Protein AF-A0A538HDJ4-F1 (afdb_monomer_lite)

Secondary structure (DSSP, 8-state):
---HHHHHHHHHHHHHHTHHHHHHHHHHHHT-SSHHHHHHHHHTTB-TTSPBPGGGGGS-HHHHHHHHHHHHTTHHHHTT--SHHHHHHHHHHHHTTSTT--HHHHHHHHHH-

Structure (mmCIF, N/CA/C/O backbone):
data_AF-A0A538HDJ4-F1
#
_entry.id   AF-A0A538HDJ4-F1
#
loop_
_atom_site.group_PDB
_atom_site.id
_atom_site.type_symbol
_atom_site.label_atom_id
_atom_site.label_alt_id
_atom_site.label_comp_id
_atom_site.label_asym_id
_atom_site.label_entity_id
_atom_site.label_seq_id
_atom_site.pdbx_PDB_ins_code
_atom_site.Cartn_x
_atom_site.Cartn_y
_atom_site.Cartn_z
_atom_site.occupancy
_atom_site.B_iso_or_equiv
_atom_site.auth_seq_id
_atom_site.auth_comp_id
_atom_site.auth_asym_id
_atom_site.auth_atom_id
_atom_site.pdbx_PDB_model_num
ATOM 1 N N . MET A 1 1 ? 15.586 -34.258 0.579 1.00 57.31 1 MET A N 1
ATOM 2 C CA . MET A 1 1 ? 14.766 -33.914 1.758 1.00 57.31 1 MET A CA 1
ATOM 3 C C . MET A 1 1 ? 15.460 -32.738 2.403 1.00 57.31 1 MET A C 1
ATOM 5 O O . MET A 1 1 ? 16.626 -32.901 2.723 1.00 57.31 1 MET A O 1
ATOM 9 N N . ILE A 1 2 ? 14.822 -31.569 2.476 1.00 62.25 2 ILE A N 1
ATOM 10 C CA . ILE A 1 2 ? 15.357 -30.469 3.291 1.00 62.25 2 ILE A CA 1
ATOM 11 C C . ILE A 1 2 ? 15.206 -30.918 4.743 1.00 62.25 2 ILE A C 1
ATOM 13 O O . ILE A 1 2 ? 14.109 -31.325 5.133 1.00 62.25 2 ILE A O 1
ATOM 17 N N . ASP A 1 3 ? 16.300 -30.926 5.494 1.00 78.75 3 ASP A N 1
ATOM 18 C CA . ASP A 1 3 ? 16.265 -31.239 6.916 1.00 78.75 3 ASP A CA 1
ATOM 19 C C . ASP A 1 3 ? 15.534 -30.109 7.663 1.00 78.75 3 ASP A C 1
ATOM 21 O O . ASP A 1 3 ? 15.768 -28.920 7.437 1.00 78.75 3 ASP A O 1
ATOM 25 N N . LEU A 1 4 ? 14.613 -30.475 8.555 1.00 75.81 4 LEU A N 1
ATOM 26 C CA . LEU A 1 4 ? 13.877 -29.528 9.395 1.00 75.81 4 LEU A CA 1
ATOM 27 C C . LEU A 1 4 ? 14.828 -28.727 10.303 1.00 75.81 4 LEU A C 1
ATOM 29 O O . LEU A 1 4 ? 14.511 -27.589 10.660 1.00 75.81 4 LEU A O 1
ATOM 33 N N . SER A 1 5 ? 15.998 -29.288 10.637 1.00 81.19 5 SER A N 1
ATOM 34 C CA . SER A 1 5 ? 17.036 -28.584 11.397 1.00 81.19 5 SER A CA 1
ATOM 35 C C . SER A 1 5 ? 17.677 -27.452 10.578 1.00 81.19 5 SER A C 1
ATOM 37 O O . SER A 1 5 ? 17.797 -26.326 11.064 1.00 81.19 5 SER A O 1
ATOM 39 N N . GLU A 1 6 ? 17.963 -27.702 9.297 1.00 82.88 6 GLU A N 1
ATOM 40 C CA . GLU A 1 6 ? 18.524 -26.722 8.362 1.00 82.88 6 GLU A CA 1
ATOM 41 C C . GLU A 1 6 ? 17.537 -25.584 8.071 1.00 82.88 6 GLU A C 1
ATOM 43 O O . GLU A 1 6 ? 17.918 -24.412 8.070 1.00 82.88 6 GLU A O 1
ATOM 48 N N . LEU A 1 7 ? 16.249 -25.902 7.882 1.00 88.56 7 LEU A N 1
ATOM 49 C CA . LEU A 1 7 ? 15.213 -24.883 7.687 1.00 88.56 7 LEU A CA 1
ATOM 50 C C . LEU A 1 7 ? 15.080 -23.971 8.914 1.00 88.56 7 LEU A C 1
ATOM 52 O O . LEU A 1 7 ? 14.982 -22.753 8.765 1.00 88.56 7 LEU A O 1
ATOM 56 N N . THR A 1 8 ? 15.106 -24.550 10.117 1.00 92.31 8 THR A N 1
ATOM 57 C CA . THR A 1 8 ? 15.023 -23.787 11.371 1.00 92.31 8 THR A CA 1
ATOM 58 C C . THR A 1 8 ? 16.195 -22.816 11.491 1.00 92.31 8 THR A C 1
ATOM 60 O O . THR A 1 8 ? 15.982 -21.630 11.730 1.00 92.31 8 THR A O 1
ATOM 63 N N . MET A 1 9 ? 17.418 -23.270 11.199 1.00 91.62 9 MET A N 1
ATOM 64 C CA . MET A 1 9 ? 18.602 -22.407 11.218 1.00 91.62 9 MET A CA 1
ATOM 65 C C . MET A 1 9 ? 18.500 -21.228 10.239 1.00 91.62 9 MET A C 1
ATOM 67 O O . MET A 1 9 ? 18.879 -20.108 10.584 1.00 91.62 9 MET A O 1
ATOM 71 N N . ILE A 1 10 ? 17.966 -21.448 9.032 1.00 91.94 10 ILE A N 1
ATOM 72 C CA . ILE A 1 10 ? 17.766 -20.376 8.043 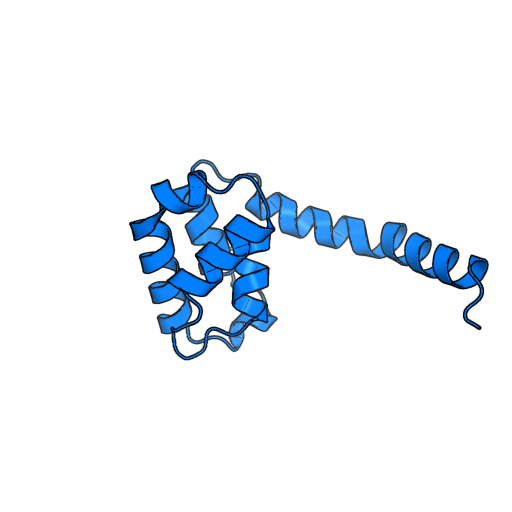1.00 91.94 10 ILE A CA 1
ATOM 73 C C . ILE A 1 10 ? 16.730 -19.358 8.538 1.00 91.94 10 ILE A C 1
ATOM 75 O O . ILE A 1 10 ? 16.940 -18.148 8.420 1.00 91.94 10 ILE A O 1
ATOM 79 N N . VAL A 1 11 ? 15.617 -19.831 9.105 1.00 92.94 11 VAL A N 1
ATOM 80 C CA . VAL A 1 11 ? 14.560 -18.962 9.649 1.00 92.94 11 VAL A CA 1
ATOM 81 C C . VAL A 1 11 ? 15.072 -18.147 10.836 1.00 92.94 11 VAL A C 1
ATOM 83 O O . VAL A 1 11 ? 14.754 -16.956 10.940 1.00 92.94 11 VAL A O 1
ATOM 86 N N . ASP A 1 12 ? 15.887 -18.751 11.697 1.00 93.69 12 ASP A N 1
ATOM 87 C CA . ASP A 1 12 ? 16.492 -18.083 12.846 1.00 93.69 12 ASP A CA 1
ATOM 88 C C . ASP A 1 12 ? 17.485 -17.010 12.405 1.00 93.69 12 ASP A C 1
ATOM 90 O O . ASP A 1 12 ? 17.379 -15.865 12.851 1.00 93.69 12 ASP A O 1
ATOM 94 N N . ALA A 1 13 ? 18.380 -17.326 11.464 1.00 92.31 13 ALA A N 1
ATOM 95 C CA . ALA A 1 13 ? 19.316 -16.355 10.898 1.00 92.31 13 ALA A CA 1
ATOM 96 C C . ALA A 1 13 ? 18.573 -15.172 10.249 1.00 92.31 13 ALA A C 1
ATOM 98 O O . ALA A 1 13 ? 18.876 -14.007 10.521 1.00 92.31 13 ALA A O 1
ATOM 99 N N . TYR A 1 14 ? 17.523 -15.447 9.465 1.00 92.50 14 TYR A N 1
ATOM 100 C CA . TYR A 1 14 ? 16.667 -14.399 8.905 1.00 92.50 14 TYR A CA 1
ATOM 101 C C . TYR A 1 14 ? 16.013 -13.541 9.997 1.00 92.50 14 TYR A C 1
ATOM 103 O O . TYR A 1 14 ? 15.975 -12.309 9.912 1.00 92.50 14 TYR A O 1
ATOM 111 N N . THR A 1 15 ? 15.495 -14.186 11.041 1.00 93.50 15 THR A N 1
ATOM 112 C CA . THR A 1 15 ? 14.794 -13.514 12.136 1.00 93.50 15 THR A CA 1
ATOM 113 C C . THR A 1 15 ? 15.727 -12.646 12.975 1.00 93.50 15 THR A C 1
ATOM 115 O O . THR A 1 15 ? 15.304 -11.585 13.428 1.00 93.50 15 THR A O 1
ATOM 118 N N . GLN A 1 16 ? 16.984 -13.044 13.153 1.00 93.44 16 GLN A N 1
ATOM 119 C CA . GLN A 1 16 ? 17.961 -12.280 13.926 1.00 93.44 16 GLN A CA 1
ATOM 120 C C . GLN A 1 16 ? 18.555 -11.119 13.120 1.00 93.44 16 GLN A C 1
ATOM 122 O O . GLN A 1 16 ? 18.665 -10.006 13.633 1.00 93.44 16 GLN A O 1
ATOM 127 N N . GLU A 1 17 ? 18.891 -11.340 11.849 1.00 92.75 17 GLU A N 1
ATOM 128 C CA . GLU A 1 17 ? 19.641 -10.357 11.060 1.00 92.75 17 GLU A CA 1
ATOM 129 C C . GLU A 1 17 ? 18.744 -9.430 10.225 1.00 92.75 17 GLU A C 1
ATOM 131 O O . GLU A 1 17 ? 18.991 -8.222 10.131 1.00 92.75 17 GLU A O 1
ATOM 136 N N . TRP A 1 18 ? 17.673 -9.966 9.633 1.00 91.00 18 TRP A N 1
ATOM 137 C CA . TRP A 1 18 ? 16.903 -9.278 8.589 1.00 91.00 18 TRP A CA 1
ATOM 138 C C . TRP A 1 18 ? 15.551 -8.765 9.077 1.00 91.00 18 TRP A C 1
ATOM 140 O O . TRP A 1 18 ? 15.186 -7.619 8.784 1.00 91.00 18 TRP A O 1
ATOM 150 N N . ARG A 1 19 ? 14.826 -9.557 9.879 1.00 92.06 19 ARG A N 1
ATOM 151 C CA . ARG A 1 19 ? 13.516 -9.161 10.425 1.00 92.06 19 ARG A CA 1
ATOM 152 C C . ARG A 1 19 ? 13.560 -7.826 11.179 1.00 92.06 19 ARG A C 1
ATOM 154 O O . ARG A 1 19 ? 12.675 -7.016 10.924 1.00 92.06 19 ARG A O 1
ATOM 161 N N . PRO A 1 20 ? 14.561 -7.498 12.025 1.00 93.06 20 PRO A N 1
ATOM 162 C CA . PRO A 1 20 ? 14.569 -6.215 12.729 1.00 93.06 20 PRO A CA 1
ATOM 163 C C . PRO A 1 20 ? 14.611 -5.018 11.776 1.00 93.06 20 PRO A C 1
ATOM 165 O O . PRO A 1 20 ? 14.010 -3.980 12.051 1.00 93.06 20 PRO A O 1
ATOM 168 N N . ARG A 1 21 ? 15.308 -5.148 10.639 1.00 87.69 21 ARG A N 1
ATOM 169 C CA . ARG A 1 21 ? 15.352 -4.104 9.610 1.00 87.69 21 ARG A CA 1
ATOM 170 C C . ARG A 1 21 ? 14.007 -3.966 8.902 1.00 87.69 21 ARG A C 1
ATOM 172 O O . ARG A 1 21 ? 13.544 -2.838 8.756 1.00 87.69 21 ARG A O 1
ATOM 179 N N . ALA A 1 22 ? 13.387 -5.081 8.519 1.00 86.44 22 ALA A N 1
ATOM 180 C CA . ALA A 1 22 ? 12.062 -5.086 7.900 1.00 86.44 22 ALA A CA 1
ATOM 181 C C . ALA A 1 22 ? 10.990 -4.507 8.842 1.00 86.44 22 ALA A C 1
ATOM 183 O O . ALA A 1 22 ? 10.211 -3.648 8.442 1.00 86.44 22 ALA A O 1
ATOM 184 N N . THR A 1 23 ? 11.008 -4.885 10.124 1.00 88.81 23 THR A N 1
ATOM 185 C CA . THR A 1 23 ? 10.100 -4.333 11.139 1.00 88.81 23 THR A CA 1
ATOM 186 C C . THR A 1 23 ? 10.285 -2.828 11.297 1.00 88.81 23 THR A C 1
ATOM 188 O O . THR A 1 23 ? 9.302 -2.097 11.274 1.00 88.81 23 THR A O 1
ATOM 191 N N . ARG A 1 24 ? 11.531 -2.333 11.384 1.00 87.56 24 ARG A N 1
ATOM 192 C CA . ARG A 1 24 ? 11.796 -0.884 11.451 1.00 87.56 24 ARG A CA 1
ATOM 193 C C . ARG A 1 24 ? 11.279 -0.136 10.228 1.00 87.56 24 ARG A C 1
ATOM 195 O O . ARG A 1 24 ? 10.877 1.015 10.353 1.00 87.56 24 ARG A O 1
ATOM 202 N N . GLU A 1 25 ? 11.325 -0.754 9.051 1.00 84.38 25 GLU A N 1
ATOM 203 C CA . GLU A 1 25 ? 10.759 -0.166 7.841 1.00 84.38 25 GLU A CA 1
ATOM 204 C C . GLU A 1 25 ? 9.238 -0.025 7.959 1.00 84.38 25 GLU A C 1
ATOM 206 O O . GLU A 1 25 ? 8.727 1.079 7.772 1.00 84.38 25 GLU A O 1
ATOM 211 N N . LEU A 1 26 ? 8.540 -1.099 8.346 1.00 87.38 26 LEU A N 1
ATOM 212 C CA . LEU A 1 26 ? 7.084 -1.118 8.526 1.00 87.38 26 LEU A CA 1
ATOM 213 C C . LEU A 1 26 ? 6.611 -0.201 9.663 1.00 87.38 26 LEU A C 1
ATOM 215 O O . LEU A 1 26 ? 5.594 0.478 9.530 1.00 87.38 26 LEU A O 1
ATOM 219 N N . ASP A 1 27 ? 7.372 -0.095 10.752 1.00 86.75 27 ASP A N 1
ATOM 220 C CA . ASP A 1 27 ? 7.048 0.792 11.874 1.00 86.75 27 ASP A CA 1
ATOM 221 C C . ASP A 1 27 ? 6.985 2.273 11.460 1.00 86.75 27 ASP A C 1
ATOM 223 O O . ASP A 1 27 ? 6.266 3.058 12.081 1.00 86.75 27 ASP A O 1
ATOM 227 N N . ASN A 1 28 ? 7.670 2.667 10.380 1.00 81.50 28 ASN A N 1
ATOM 228 C CA . ASN A 1 28 ? 7.565 4.021 9.827 1.00 81.50 28 ASN A CA 1
ATOM 229 C C . ASN A 1 28 ? 6.209 4.309 9.170 1.00 81.50 28 ASN A C 1
ATOM 231 O O . ASN A 1 28 ? 5.836 5.473 9.003 1.00 81.50 28 ASN A O 1
ATOM 235 N N . PHE A 1 29 ? 5.500 3.268 8.743 1.00 81.25 29 PHE A N 1
ATOM 236 C CA . PHE A 1 29 ? 4.151 3.379 8.202 1.00 81.25 29 PHE A CA 1
ATOM 237 C C . PHE A 1 29 ? 3.100 3.278 9.312 1.00 81.25 29 PHE A C 1
ATOM 239 O O . PHE A 1 29 ? 2.096 3.971 9.249 1.00 81.25 29 PHE A O 1
ATOM 246 N N . ARG A 1 30 ? 3.385 2.547 10.399 1.00 81.88 30 ARG A N 1
ATOM 247 C CA . ARG A 1 30 ? 2.482 2.433 11.560 1.00 81.88 30 ARG A CA 1
ATOM 248 C C . ARG A 1 30 ? 2.304 3.722 12.364 1.00 81.88 30 ARG A C 1
ATOM 250 O O . ARG A 1 30 ? 1.264 3.925 12.973 1.00 81.88 30 ARG A O 1
ATOM 257 N N . ARG A 1 31 ? 3.320 4.587 12.429 1.00 81.44 31 ARG A N 1
ATOM 258 C CA . ARG A 1 31 ? 3.331 5.778 13.311 1.00 81.44 31 ARG A CA 1
ATOM 259 C C . ARG A 1 31 ? 2.706 7.030 12.676 1.00 81.44 31 ARG A C 1
ATOM 261 O O . ARG A 1 31 ? 3.178 8.140 12.916 1.00 81.44 31 ARG A O 1
ATOM 268 N N . ARG A 1 32 ? 1.693 6.860 11.829 1.00 84.62 32 ARG A N 1
ATOM 269 C CA . ARG A 1 32 ? 1.058 7.955 11.079 1.00 84.62 32 ARG A CA 1
ATOM 270 C C . ARG A 1 32 ? -0.075 8.559 11.893 1.00 84.62 32 ARG A C 1
ATOM 272 O O . ARG A 1 32 ? -0.736 7.865 12.655 1.00 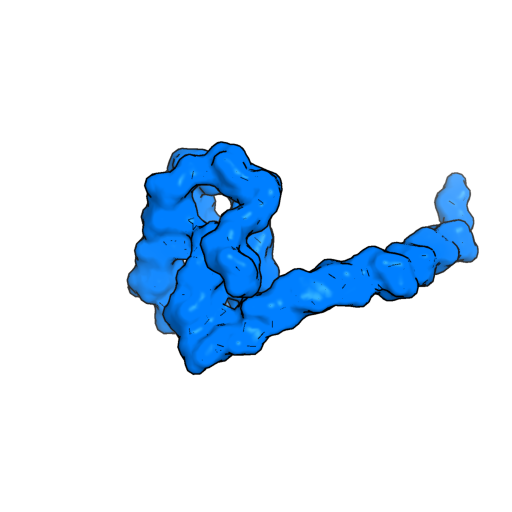84.62 32 ARG A O 1
ATOM 279 N N . SER A 1 33 ? -0.252 9.872 11.777 1.00 84.25 33 SER A N 1
ATOM 280 C CA . SER A 1 33 ? -1.181 10.611 12.640 1.00 84.25 33 SER A CA 1
ATOM 281 C C . SER A 1 33 ? -2.641 10.482 12.210 1.00 84.25 33 SER A C 1
ATOM 283 O O . SER A 1 33 ? -3.520 10.673 13.044 1.00 84.25 33 SER A O 1
ATOM 285 N N . THR A 1 34 ? -2.897 10.182 10.933 1.00 91.50 34 THR A N 1
ATOM 286 C CA . THR A 1 34 ? -4.247 9.981 10.390 1.00 91.50 34 THR A CA 1
ATOM 287 C C . THR A 1 34 ? -4.259 8.854 9.360 1.00 91.50 34 THR A C 1
ATOM 289 O O . THR A 1 34 ? -3.221 8.537 8.766 1.00 91.50 34 THR A O 1
ATOM 292 N N . ASP A 1 35 ? -5.444 8.292 9.121 1.00 91.88 35 ASP A N 1
ATOM 293 C CA . ASP A 1 35 ? -5.677 7.271 8.097 1.00 91.88 35 ASP A CA 1
ATOM 294 C C . ASP A 1 35 ? -5.270 7.794 6.701 1.00 91.88 35 ASP A C 1
ATOM 296 O O . ASP A 1 35 ? -4.644 7.086 5.911 1.00 91.88 35 ASP A O 1
ATOM 300 N N . GLU A 1 36 ? -5.540 9.072 6.403 1.00 94.12 36 GLU A N 1
ATOM 301 C CA . GLU A 1 36 ? -5.164 9.703 5.134 1.00 94.12 36 GLU A CA 1
ATOM 302 C C . GLU A 1 36 ? -3.645 9.815 4.961 1.00 94.12 36 GLU A C 1
ATOM 304 O O . GLU A 1 36 ? -3.140 9.619 3.849 1.00 94.12 36 GLU A O 1
ATOM 309 N N . ASP A 1 37 ? -2.901 10.139 6.026 1.00 92.38 37 AS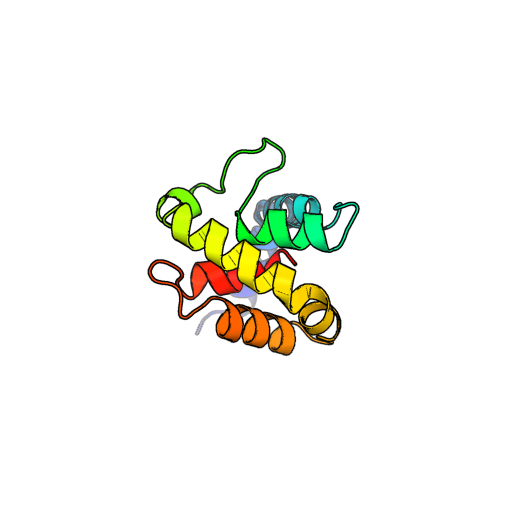P A N 1
ATOM 310 C CA . ASP A 1 37 ? -1.435 10.187 5.973 1.00 92.38 37 ASP A CA 1
ATOM 311 C C . ASP A 1 37 ? -0.851 8.779 5.812 1.00 92.38 37 ASP A C 1
ATOM 313 O O . ASP A 1 37 ? 0.071 8.588 5.015 1.00 92.38 37 ASP A O 1
ATOM 317 N N . ALA A 1 38 ? -1.426 7.780 6.490 1.00 92.06 38 ALA A N 1
ATOM 318 C CA . ALA A 1 38 ? -1.035 6.380 6.344 1.00 92.06 38 ALA A CA 1
ATOM 319 C C . ALA A 1 38 ? -1.207 5.893 4.899 1.00 92.06 38 ALA A C 1
ATOM 321 O O . ALA A 1 38 ? -0.232 5.489 4.257 1.00 92.06 38 ALA A O 1
ATOM 322 N N . ILE A 1 39 ? -2.409 6.050 4.339 1.00 95.00 39 ILE A N 1
ATOM 323 C CA . ILE A 1 39 ? -2.716 5.669 2.954 1.00 95.00 39 ILE A CA 1
ATOM 324 C C . ILE A 1 39 ? -1.860 6.466 1.967 1.00 95.00 39 ILE A C 1
ATOM 326 O O . ILE A 1 39 ? -1.336 5.911 0.999 1.00 95.00 39 ILE A O 1
ATOM 330 N N . THR A 1 40 ? -1.651 7.763 2.210 1.00 95.00 40 THR A N 1
ATOM 331 C CA . THR A 1 40 ? -0.802 8.594 1.349 1.00 95.00 40 THR A CA 1
ATOM 332 C C . THR A 1 40 ? 0.652 8.139 1.367 1.00 95.00 40 THR A C 1
ATOM 334 O O . THR A 1 40 ? 1.299 8.105 0.314 1.00 95.00 40 THR A O 1
ATOM 337 N N . ALA A 1 41 ? 1.195 7.807 2.537 1.00 93.56 41 ALA A N 1
ATOM 338 C CA . ALA A 1 41 ? 2.561 7.325 2.666 1.00 93.56 41 ALA A CA 1
ATOM 339 C C . ALA A 1 41 ? 2.734 5.960 1.987 1.00 93.56 41 ALA A C 1
ATOM 341 O O . ALA A 1 41 ? 3.696 5.787 1.230 1.00 93.56 41 ALA A O 1
ATOM 342 N N . ALA A 1 42 ? 1.789 5.040 2.200 1.00 94.44 42 ALA A N 1
ATOM 343 C CA . ALA A 1 42 ? 1.771 3.712 1.597 1.00 94.44 42 ALA A CA 1
ATOM 344 C C . ALA A 1 42 ? 1.699 3.787 0.064 1.00 94.44 42 ALA A C 1
ATOM 346 O O . ALA A 1 42 ? 2.610 3.313 -0.619 1.00 94.44 42 ALA A O 1
ATOM 347 N N . ALA A 1 43 ? 0.693 4.483 -0.478 1.00 96.00 43 ALA A N 1
ATOM 348 C CA . ALA A 1 43 ? 0.443 4.574 -1.917 1.00 96.00 43 ALA A CA 1
ATOM 349 C C . ALA A 1 43 ? 1.551 5.308 -2.689 1.00 96.00 43 ALA A C 1
ATOM 351 O O . ALA A 1 43 ? 1.791 5.037 -3.863 1.00 96.00 43 ALA A O 1
ATOM 352 N N . LEU A 1 44 ? 2.254 6.248 -2.046 1.00 95.19 44 LEU A N 1
ATOM 353 C CA . LEU A 1 44 ? 3.395 6.946 -2.649 1.00 95.19 44 LEU A CA 1
ATOM 354 C C . LEU A 1 44 ? 4.743 6.269 -2.361 1.00 95.19 44 LEU A C 1
ATOM 356 O O . LEU A 1 44 ? 5.779 6.773 -2.809 1.00 95.19 44 LEU A O 1
ATOM 360 N N . ALA A 1 45 ? 4.739 5.162 -1.611 1.00 91.69 45 ALA A N 1
ATOM 361 C CA . ALA A 1 45 ? 5.923 4.477 -1.105 1.00 91.69 45 ALA A CA 1
ATOM 362 C C . ALA A 1 45 ? 6.934 5.445 -0.460 1.00 91.69 45 ALA A C 1
ATOM 364 O O . ALA A 1 45 ? 8.137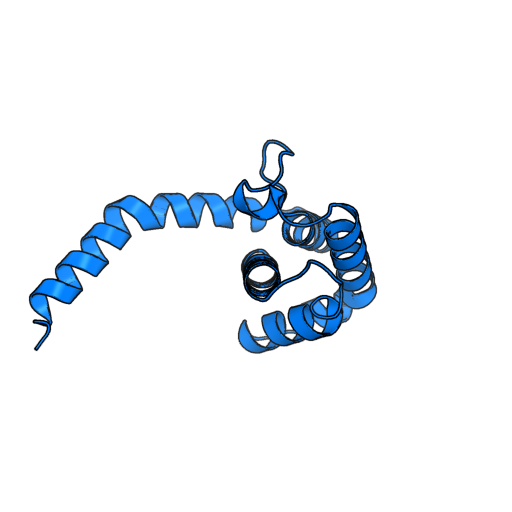 5.395 -0.742 1.00 91.69 45 ALA A O 1
ATOM 365 N N . LYS A 1 46 ? 6.433 6.381 0.357 1.00 89.00 46 LYS A N 1
ATOM 366 C CA . LYS A 1 46 ? 7.237 7.428 0.999 1.00 89.00 46 LYS A CA 1
ATOM 367 C C . LYS A 1 46 ? 7.945 6.897 2.243 1.00 89.00 46 LYS A C 1
ATOM 369 O O . LYS A 1 46 ? 7.314 6.494 3.213 1.00 89.00 46 LYS A O 1
ATOM 374 N N . LEU A 1 47 ? 9.268 6.996 2.236 1.00 82.81 47 LEU A N 1
ATOM 375 C CA . LEU A 1 47 ? 10.126 6.796 3.400 1.00 82.81 47 LEU A CA 1
ATOM 376 C C . LEU A 1 47 ? 10.035 7.992 4.367 1.00 82.81 47 LEU A C 1
ATOM 378 O O . LEU A 1 47 ? 9.661 9.090 3.942 1.00 82.81 47 LEU A O 1
ATOM 382 N N . PRO A 1 48 ? 10.476 7.846 5.635 1.00 76.19 48 PRO A N 1
ATOM 383 C CA . PRO A 1 48 ? 10.594 8.964 6.582 1.00 76.19 48 PRO A CA 1
ATOM 384 C C . PRO A 1 48 ? 11.398 10.155 6.055 1.00 76.19 48 PRO A C 1
ATOM 386 O O . PRO A 1 48 ? 11.117 11.297 6.388 1.00 76.19 48 PRO A O 1
ATOM 389 N N . SER A 1 49 ? 12.374 9.897 5.182 1.00 80.25 49 SER A N 1
ATOM 390 C CA . SER A 1 49 ? 13.175 10.935 4.523 1.00 80.25 49 SER A CA 1
ATOM 391 C C . SER A 1 49 ? 12.412 11.734 3.456 1.00 80.25 49 SER A C 1
ATOM 393 O O . SER A 1 49 ? 13.002 12.587 2.798 1.00 80.25 49 SER A O 1
ATOM 395 N N . GLY A 1 50 ? 11.138 11.417 3.202 1.00 78.75 50 GLY A N 1
ATOM 396 C CA . GLY A 1 50 ? 10.336 11.963 2.105 1.00 78.75 50 GLY A CA 1
ATOM 397 C C . GLY A 1 50 ? 10.674 11.376 0.731 1.00 78.75 50 GLY A C 1
ATOM 398 O O . GLY A 1 50 ? 9.961 11.633 -0.242 1.00 78.75 50 GLY A O 1
ATOM 399 N N . LYS A 1 51 ? 11.737 10.566 0.637 1.00 85.31 51 LYS A N 1
ATOM 400 C CA . LYS A 1 51 ? 12.129 9.860 -0.587 1.00 85.31 51 LYS A CA 1
ATOM 401 C C . LYS A 1 51 ? 11.201 8.683 -0.863 1.00 85.31 51 LYS A C 1
ATOM 403 O O . LYS A 1 51 ? 10.581 8.134 0.042 1.00 85.31 51 LYS A O 1
ATOM 408 N N . ARG A 1 52 ? 11.158 8.258 -2.123 1.00 85.88 52 ARG A N 1
ATOM 409 C CA . ARG A 1 52 ? 10.447 7.047 -2.533 1.00 85.88 52 ARG A CA 1
ATOM 410 C C . ARG A 1 52 ? 11.292 5.802 -2.256 1.00 85.88 52 ARG A C 1
ATOM 412 O O . ARG A 1 52 ? 12.523 5.857 -2.346 1.00 85.88 52 ARG A O 1
ATOM 419 N N . HIS A 1 53 ? 10.633 4.687 -1.953 1.00 82.50 53 HIS A N 1
ATOM 420 C CA . HIS A 1 53 ? 11.289 3.394 -1.801 1.00 82.50 53 HIS A CA 1
ATOM 421 C C . HIS A 1 53 ? 12.048 3.001 -3.091 1.00 82.50 53 HIS A C 1
ATOM 423 O O . HIS A 1 53 ? 11.481 3.143 -4.179 1.00 82.50 53 HIS A O 1
ATOM 429 N N . PRO A 1 54 ? 13.309 2.520 -3.024 1.00 84.00 54 PRO A N 1
ATOM 430 C CA . PRO A 1 54 ? 14.149 2.310 -4.204 1.00 84.00 54 PRO A CA 1
ATOM 431 C C . PRO A 1 54 ? 13.536 1.504 -5.357 1.00 84.00 54 PRO A C 1
ATOM 433 O O . PRO A 1 54 ? 13.588 1.933 -6.509 1.00 84.00 54 PRO A O 1
ATOM 436 N N . HIS A 1 55 ? 12.909 0.358 -5.091 1.00 79.69 55 HIS A N 1
ATOM 437 C CA . HIS A 1 55 ? 12.295 -0.438 -6.163 1.00 79.69 55 HIS A CA 1
ATOM 438 C C . HIS A 1 55 ? 11.058 0.231 -6.770 1.00 79.69 55 HIS A C 1
ATOM 440 O O . HIS A 1 55 ? 10.781 0.046 -7.953 1.00 79.69 55 HIS A O 1
ATOM 446 N N . GLN A 1 56 ? 10.388 1.097 -6.009 1.00 85.69 56 GLN A N 1
ATOM 447 C CA . GLN A 1 56 ? 9.245 1.877 -6.477 1.00 85.69 56 GLN A CA 1
ATOM 448 C C . GLN A 1 56 ? 9.677 3.042 -7.388 1.00 85.69 56 GLN A C 1
ATOM 450 O O . GLN A 1 56 ? 8.819 3.708 -7.967 1.00 85.69 56 GLN A O 1
ATOM 455 N N . TYR A 1 57 ? 10.989 3.276 -7.606 1.00 87.12 57 TYR A N 1
ATOM 456 C CA . TYR A 1 57 ? 11.443 4.245 -8.614 1.00 87.12 57 TYR A CA 1
ATOM 457 C C . TYR A 1 57 ? 11.016 3.893 -10.040 1.00 87.12 57 TYR A C 1
ATOM 459 O O . TYR A 1 57 ? 10.858 4.795 -10.863 1.00 87.12 57 TYR A O 1
ATOM 467 N N . ARG A 1 58 ? 10.790 2.603 -10.301 1.00 90.00 58 ARG A N 1
ATOM 468 C CA . ARG A 1 58 ? 10.349 2.093 -11.602 1.00 90.00 58 ARG A CA 1
ATOM 469 C C . ARG A 1 58 ? 8.865 2.344 -11.877 1.00 90.00 58 ARG A C 1
ATOM 471 O O . ARG A 1 58 ? 8.470 2.335 -13.036 1.00 90.00 58 ARG A O 1
ATOM 478 N N . VAL A 1 59 ? 8.061 2.615 -10.848 1.00 92.56 59 VAL A N 1
ATOM 479 C CA . VAL A 1 59 ? 6.637 2.923 -11.018 1.00 92.56 59 VAL A CA 1
ATOM 480 C C . VAL A 1 59 ? 6.469 4.394 -11.421 1.00 92.56 59 VAL A C 1
ATOM 482 O O . VAL A 1 59 ? 7.047 5.278 -10.770 1.00 92.56 59 VAL A O 1
ATOM 485 N N . PRO A 1 60 ? 5.683 4.714 -12.464 1.00 94.75 60 PRO A N 1
ATOM 486 C CA . PRO A 1 60 ? 5.420 6.096 -12.845 1.00 94.75 60 PRO A CA 1
ATOM 487 C C . PRO A 1 60 ? 4.805 6.899 -11.693 1.00 94.75 60 PRO A C 1
ATOM 489 O O . PRO A 1 60 ? 3.869 6.461 -11.028 1.00 94.75 60 PRO A O 1
ATOM 492 N N . ARG A 1 61 ? 5.289 8.127 -11.468 1.00 94.44 61 ARG A N 1
ATOM 493 C CA . ARG A 1 61 ? 4.756 8.995 -10.400 1.00 94.44 61 ARG A CA 1
ATOM 494 C C . ARG A 1 61 ? 3.266 9.302 -10.590 1.00 94.44 61 ARG A C 1
ATOM 496 O O . ARG A 1 61 ? 2.542 9.402 -9.606 1.00 94.44 61 ARG A O 1
ATOM 503 N N . ALA A 1 62 ? 2.821 9.433 -11.839 1.00 96.88 62 ALA A N 1
ATOM 504 C CA . ALA A 1 62 ? 1.410 9.616 -12.169 1.00 96.88 62 ALA A CA 1
ATOM 505 C C . ALA A 1 62 ? 0.559 8.419 -11.712 1.00 96.88 62 ALA A C 1
ATOM 507 O O . ALA A 1 62 ? -0.483 8.630 -11.101 1.00 96.88 62 ALA A O 1
ATOM 508 N N . ALA A 1 63 ? 1.048 7.189 -11.908 1.00 97.50 63 ALA A N 1
ATOM 509 C CA . ALA A 1 63 ? 0.369 5.975 -11.462 1.00 97.50 63 ALA A CA 1
ATOM 510 C C . ALA A 1 63 ? 0.253 5.911 -9.929 1.00 97.50 63 ALA A C 1
ATOM 512 O O . ALA A 1 63 ? -0.828 5.655 -9.410 1.00 97.50 63 ALA A O 1
ATOM 513 N N . LEU A 1 64 ? 1.324 6.239 -9.193 1.00 96.69 64 LEU A N 1
ATOM 514 C CA . LEU A 1 64 ? 1.281 6.301 -7.720 1.00 96.69 64 LEU A CA 1
ATOM 515 C C . LEU A 1 64 ? 0.327 7.390 -7.206 1.00 96.69 64 LEU A C 1
ATOM 517 O O . LEU A 1 64 ? -0.396 7.180 -6.237 1.00 96.69 64 LEU A O 1
ATOM 521 N N . ASN A 1 65 ? 0.307 8.561 -7.848 1.00 97.62 65 ASN A N 1
ATOM 522 C CA . ASN A 1 65 ? -0.607 9.642 -7.473 1.00 97.62 65 ASN A CA 1
ATOM 523 C C . ASN A 1 65 ? -2.073 9.274 -7.727 1.00 97.62 65 ASN A C 1
ATOM 525 O O . ASN A 1 65 ? -2.928 9.628 -6.916 1.00 97.62 65 ASN A O 1
ATOM 529 N N . GLU A 1 66 ? -2.353 8.585 -8.834 1.00 98.38 66 GLU A N 1
ATOM 530 C CA . GLU A 1 66 ? -3.689 8.079 -9.146 1.00 98.38 66 GLU A CA 1
ATOM 531 C C . GLU A 1 66 ? -4.099 6.968 -8.172 1.00 98.38 66 GLU A C 1
ATOM 533 O O . GLU A 1 66 ? -5.213 7.005 -7.656 1.00 98.38 66 GLU A O 1
ATOM 538 N N . SER A 1 67 ? -3.185 6.050 -7.834 1.00 98.00 67 SER A N 1
ATOM 539 C CA . SER A 1 67 ? -3.411 5.022 -6.808 1.00 98.00 67 SER A CA 1
ATOM 540 C C . SER A 1 67 ? -3.768 5.662 -5.466 1.00 98.00 67 SER A C 1
ATOM 542 O O . SER A 1 67 ? -4.833 5.391 -4.913 1.00 98.00 67 SER A O 1
ATOM 544 N N . ARG A 1 68 ? -2.956 6.623 -5.001 1.00 98.25 68 ARG A N 1
ATOM 545 C CA . ARG A 1 68 ? -3.247 7.412 -3.796 1.00 98.25 68 ARG A CA 1
ATOM 546 C C . ARG A 1 68 ? -4.639 8.037 -3.853 1.00 98.25 68 ARG A C 1
ATOM 548 O O . ARG A 1 68 ? -5.372 7.935 -2.880 1.00 98.25 68 ARG A O 1
ATOM 555 N N . ARG A 1 69 ? -4.990 8.707 -4.957 1.00 98.62 69 ARG A N 1
ATOM 556 C CA . ARG A 1 69 ? -6.294 9.372 -5.098 1.00 98.62 69 ARG A CA 1
ATOM 557 C C . ARG A 1 69 ? -7.433 8.367 -4.917 1.00 98.62 69 ARG A C 1
ATOM 559 O O . ARG A 1 69 ? -8.287 8.584 -4.071 1.00 98.62 69 ARG A O 1
ATOM 566 N N . ARG A 1 70 ? -7.401 7.244 -5.641 1.00 98.56 70 ARG A N 1
ATOM 567 C CA . ARG A 1 70 ? -8.447 6.213 -5.556 1.00 98.56 70 ARG A CA 1
ATOM 568 C C . ARG A 1 70 ? -8.563 5.593 -4.165 1.00 98.56 70 ARG A C 1
ATOM 570 O O . ARG A 1 70 ? -9.679 5.337 -3.725 1.00 98.56 70 ARG A O 1
ATOM 577 N N . LEU A 1 71 ? -7.442 5.360 -3.483 1.00 98.44 71 LEU A N 1
ATOM 578 C CA . LEU A 1 71 ? -7.441 4.813 -2.124 1.00 98.44 71 LEU A CA 1
ATOM 579 C C . LEU A 1 71 ? -8.018 5.814 -1.112 1.00 98.44 71 LEU A C 1
ATOM 581 O O . LEU A 1 71 ? -8.868 5.437 -0.314 1.00 98.44 71 LEU A O 1
ATOM 585 N N . ILE A 1 72 ? -7.626 7.090 -1.188 1.00 98.19 72 ILE A N 1
ATOM 586 C CA . ILE A 1 72 ? -8.169 8.154 -0.325 1.00 98.19 72 ILE A CA 1
ATOM 587 C C . ILE A 1 72 ? -9.667 8.365 -0.571 1.00 98.19 72 ILE A C 1
ATOM 589 O O . ILE A 1 72 ? -10.434 8.426 0.385 1.00 98.19 72 ILE A O 1
ATOM 593 N N . ASP A 1 73 ? -10.106 8.381 -1.833 1.00 98.44 73 ASP A N 1
ATOM 594 C CA . ASP A 1 73 ? -11.527 8.511 -2.196 1.00 98.44 73 ASP A CA 1
ATOM 595 C C . ASP A 1 73 ? -12.384 7.345 -1.648 1.00 98.44 73 ASP A C 1
ATOM 597 O O . ASP A 1 73 ? -13.609 7.441 -1.597 1.00 98.44 73 ASP A O 1
ATOM 601 N N . ASN A 1 74 ? -11.752 6.240 -1.229 1.00 98.31 74 ASN A N 1
ATOM 602 C CA . ASN A 1 74 ? -12.393 5.039 -0.689 1.00 98.31 74 ASN A CA 1
ATOM 603 C C . ASN A 1 74 ? -11.906 4.695 0.733 1.00 98.31 74 ASN A C 1
ATOM 605 O O . ASN A 1 74 ? -11.998 3.541 1.155 1.00 98.31 74 ASN A O 1
ATOM 609 N N . ILE A 1 75 ? -11.408 5.677 1.491 1.00 97.00 75 ILE A N 1
ATOM 610 C CA . ILE A 1 75 ? -10.828 5.468 2.827 1.00 97.00 75 ILE A CA 1
ATOM 611 C C . ILE A 1 75 ? -11.777 4.752 3.797 1.00 97.00 75 ILE A C 1
ATOM 613 O O . ILE A 1 75 ? -11.388 3.798 4.465 1.00 97.00 75 ILE A O 1
ATOM 617 N N . GLU A 1 76 ? -13.057 5.124 3.794 1.00 97.62 76 GLU A N 1
ATOM 618 C CA . GLU A 1 76 ? -14.073 4.506 4.652 1.00 97.62 76 GLU A CA 1
ATOM 619 C C . GLU A 1 76 ? -14.373 3.049 4.284 1.00 97.62 76 GLU A C 1
ATOM 621 O O . GLU A 1 76 ? -14.872 2.293 5.114 1.00 97.62 76 GLU A O 1
ATOM 626 N N . LEU A 1 77 ? -14.070 2.636 3.051 1.00 97.44 77 LEU A N 1
ATOM 627 C CA . LEU A 1 77 ? -14.164 1.241 2.637 1.00 97.44 77 LEU A CA 1
ATOM 628 C C . LEU A 1 77 ? -12.932 0.449 3.083 1.00 97.44 77 LEU A C 1
ATOM 630 O O . LEU A 1 77 ? -13.086 -0.656 3.590 1.00 97.44 77 LEU A O 1
ATOM 634 N N . LEU A 1 78 ? -11.734 1.026 2.946 1.00 97.00 78 LEU A N 1
ATOM 635 C CA . LEU A 1 78 ? -10.484 0.412 3.411 1.00 97.00 78 LEU A CA 1
ATOM 636 C C . LEU A 1 78 ? -10.515 0.152 4.923 1.00 97.00 78 LEU A C 1
ATOM 638 O O . LEU A 1 78 ? -10.147 -0.928 5.367 1.00 97.00 78 LEU A O 1
ATOM 642 N N . LYS A 1 79 ? -11.055 1.093 5.706 1.00 95.62 79 LYS A N 1
ATOM 643 C CA . LYS A 1 79 ? -11.201 0.973 7.169 1.00 95.62 79 LYS A CA 1
ATOM 644 C C . LYS A 1 79 ? -12.139 -0.142 7.627 1.00 95.62 79 LYS A C 1
ATOM 646 O O . LYS A 1 79 ? -12.124 -0.504 8.799 1.00 95.62 79 LYS A O 1
ATOM 651 N N . ARG A 1 80 ? -12.990 -0.651 6.734 1.00 96.62 80 ARG A N 1
ATOM 652 C CA . ARG A 1 80 ? -13.904 -1.760 7.033 1.00 96.62 80 ARG A CA 1
ATOM 653 C C . ARG A 1 80 ? -13.263 -3.127 6.817 1.00 96.62 80 ARG A C 1
ATOM 655 O O . ARG A 1 80 ? -13.882 -4.109 7.208 1.00 96.62 80 ARG A O 1
ATOM 662 N N . ALA A 1 81 ? -12.074 -3.195 6.213 1.00 97.50 81 ALA A N 1
ATOM 663 C CA . ALA A 1 81 ? -11.332 -4.443 6.101 1.00 97.50 81 ALA A CA 1
ATOM 664 C C . ALA A 1 81 ? -10.959 -4.954 7.497 1.00 97.50 81 ALA A C 1
ATOM 666 O O . ALA A 1 81 ? -10.395 -4.229 8.316 1.00 97.50 81 ALA A O 1
ATOM 667 N N . THR A 1 82 ? -11.286 -6.212 7.764 1.00 96.62 82 THR A N 1
ATOM 668 C CA . THR A 1 82 ? -11.049 -6.882 9.050 1.00 96.62 82 THR A CA 1
ATOM 669 C C . THR A 1 82 ? -9.888 -7.870 8.991 1.00 96.62 82 THR A C 1
ATOM 671 O O . THR A 1 82 ? -9.429 -8.359 10.025 1.00 96.62 82 THR A O 1
ATOM 674 N N . SER A 1 83 ? -9.383 -8.137 7.787 1.00 97.81 83 SER A N 1
ATOM 675 C CA . SER A 1 83 ? -8.243 -9.006 7.533 1.00 97.81 83 SER A CA 1
ATOM 676 C C . SER A 1 83 ? -7.298 -8.399 6.498 1.00 97.81 83 SER A C 1
ATOM 678 O O . SER A 1 83 ? -7.660 -7.504 5.730 1.00 97.81 83 SER A O 1
ATOM 680 N N . PHE A 1 84 ? -6.065 -8.905 6.474 1.00 97.12 84 PHE A N 1
ATOM 681 C CA . PHE A 1 84 ? -5.097 -8.523 5.451 1.00 97.12 84 PHE A CA 1
ATOM 682 C C . PHE A 1 84 ? -5.550 -8.951 4.049 1.00 97.12 84 PHE A C 1
ATOM 684 O O . PHE A 1 84 ? -5.345 -8.201 3.100 1.00 97.12 84 PHE A O 1
ATOM 691 N N . ASP A 1 85 ? -6.212 -10.106 3.934 1.00 98.12 85 ASP A N 1
ATOM 692 C CA . ASP A 1 85 ? -6.726 -10.624 2.663 1.00 98.12 85 ASP A CA 1
ATOM 693 C C . ASP A 1 85 ? -7.816 -9.700 2.091 1.00 98.12 85 ASP A C 1
ATOM 695 O O . ASP A 1 85 ? -7.762 -9.307 0.927 1.00 98.12 85 ASP A O 1
ATOM 699 N N . GLU A 1 86 ? -8.745 -9.232 2.933 1.00 98.31 86 GLU A N 1
ATOM 700 C CA . GLU A 1 86 ? -9.736 -8.225 2.528 1.00 98.31 86 GLU A CA 1
ATOM 701 C C . GLU A 1 86 ? -9.063 -6.905 2.124 1.00 98.31 86 GLU A C 1
ATOM 703 O O . GLU A 1 86 ? -9.442 -6.278 1.133 1.00 98.31 86 GLU A O 1
ATOM 708 N N . LEU A 1 87 ? -8.044 -6.473 2.873 1.00 98.19 87 LEU A N 1
ATOM 709 C CA . LEU A 1 87 ? -7.331 -5.231 2.588 1.00 98.19 87 LEU A CA 1
ATOM 710 C C . LEU A 1 87 ? -6.598 -5.290 1.242 1.00 98.19 87 LEU A C 1
ATOM 712 O O . LEU A 1 87 ? -6.715 -4.357 0.445 1.00 98.19 87 LEU A O 1
ATOM 716 N N . ILE A 1 88 ? -5.861 -6.367 0.961 1.00 98.31 88 ILE A N 1
ATOM 717 C CA . ILE A 1 88 ? -5.114 -6.498 -0.294 1.00 98.31 88 ILE A CA 1
ATOM 718 C C . ILE A 1 88 ? -6.050 -6.628 -1.500 1.00 98.31 88 ILE A C 1
ATOM 720 O O . ILE A 1 88 ? -5.790 -5.994 -2.522 1.00 98.31 88 ILE A O 1
ATOM 724 N N . GLU A 1 89 ? -7.179 -7.333 -1.372 1.00 98.38 89 GLU A N 1
ATOM 725 C CA . GLU A 1 89 ? -8.216 -7.383 -2.412 1.00 98.38 89 GLU A CA 1
ATOM 726 C C . GLU A 1 89 ? -8.809 -5.998 -2.700 1.00 98.38 89 GLU A C 1
ATOM 728 O O . GLU A 1 89 ? -9.022 -5.630 -3.860 1.00 98.38 89 GLU A O 1
ATOM 733 N N . LEU A 1 90 ? -9.051 -5.188 -1.663 1.00 98.44 90 LEU A N 1
ATOM 734 C CA . LEU A 1 90 ? -9.517 -3.812 -1.836 1.00 98.44 90 LEU A CA 1
ATOM 735 C C . LEU A 1 90 ? -8.469 -2.942 -2.534 1.00 98.44 90 LEU A C 1
ATOM 737 O O . LEU A 1 90 ? -8.819 -2.187 -3.445 1.00 98.44 90 LEU A O 1
ATOM 741 N N . VAL A 1 91 ? -7.196 -3.045 -2.146 1.00 98.44 91 VAL A N 1
ATOM 742 C CA . VAL A 1 91 ? -6.105 -2.289 -2.778 1.00 98.44 91 VAL A CA 1
ATOM 743 C C . VAL A 1 91 ? -5.934 -2.696 -4.245 1.00 98.44 91 VAL A C 1
ATOM 745 O O . VAL A 1 91 ? -5.827 -1.813 -5.103 1.00 98.44 91 VAL A O 1
ATOM 748 N N . GLU A 1 92 ? -5.975 -3.993 -4.556 1.00 98.56 92 GLU A N 1
ATOM 749 C CA . GLU A 1 92 ? -5.938 -4.525 -5.926 1.00 98.56 92 GLU A CA 1
ATOM 750 C C . GLU A 1 92 ? -7.113 -3.985 -6.744 1.00 98.56 92 GLU A C 1
ATOM 752 O O . GLU A 1 92 ? -6.928 -3.355 -7.784 1.00 98.56 92 GLU A O 1
ATOM 757 N N . ARG A 1 93 ? -8.340 -4.120 -6.233 1.00 98.50 93 ARG A N 1
ATOM 758 C CA . ARG A 1 93 ? -9.546 -3.657 -6.931 1.00 98.50 93 ARG A CA 1
ATOM 759 C C . ARG A 1 93 ? -9.515 -2.156 -7.223 1.00 98.50 93 ARG A C 1
ATOM 761 O O . ARG A 1 93 ? -9.980 -1.722 -8.278 1.00 98.50 93 ARG A O 1
ATOM 768 N N . LEU A 1 94 ? -8.996 -1.351 -6.297 1.00 98.50 94 LEU A N 1
ATOM 769 C CA . LEU A 1 94 ? -8.950 0.105 -6.439 1.00 98.50 94 LEU A CA 1
ATOM 770 C C . LEU A 1 94 ? -7.794 0.576 -7.335 1.00 98.50 94 LEU A C 1
ATOM 772 O O . LEU A 1 94 ? -7.965 1.546 -8.080 1.00 98.50 94 LEU A O 1
ATOM 776 N N . SER A 1 95 ? -6.636 -0.090 -7.296 1.00 98.06 95 SER A N 1
ATOM 777 C CA . SER A 1 95 ? -5.394 0.418 -7.902 1.00 98.06 95 SER A CA 1
ATOM 778 C C . SER A 1 95 ? -4.748 -0.475 -8.969 1.00 98.06 95 SER A C 1
ATOM 780 O O . SER A 1 95 ? -4.026 0.054 -9.812 1.00 98.06 95 SER A O 1
ATOM 782 N N . GLY A 1 96 ? -5.037 -1.776 -9.003 1.00 96.88 96 GLY A N 1
ATOM 783 C CA . GLY A 1 96 ? -4.399 -2.754 -9.898 1.00 96.88 96 GLY A CA 1
ATOM 784 C C . GLY A 1 96 ? -4.674 -2.521 -11.386 1.00 96.88 96 GLY A C 1
ATOM 785 O O . GLY A 1 96 ? -3.844 -2.814 -12.239 1.00 96.88 96 GLY A O 1
ATOM 786 N N . SER A 1 97 ? -5.794 -1.869 -11.720 1.00 97.44 97 SER A N 1
ATOM 787 C CA . SER A 1 97 ? -6.104 -1.462 -13.102 1.00 97.44 97 SER A CA 1
ATOM 788 C C . SER A 1 97 ? -5.297 -0.258 -13.610 1.00 97.44 97 SER A C 1
ATOM 790 O O . SER A 1 97 ? -5.421 0.111 -14.779 1.00 97.44 97 SER A O 1
ATOM 792 N N . ILE A 1 98 ? -4.503 0.403 -12.759 1.00 98.25 98 ILE A N 1
ATOM 793 C CA . ILE A 1 98 ? -3.719 1.581 -13.146 1.00 98.25 98 ILE A CA 1
ATOM 794 C C . ILE A 1 98 ? -2.457 1.123 -13.893 1.00 98.25 98 ILE A C 1
ATOM 796 O O . ILE A 1 98 ? -1.619 0.435 -13.306 1.00 98.25 98 ILE A O 1
ATOM 800 N N . PRO A 1 99 ? -2.232 1.563 -15.148 1.00 97.00 99 PRO A N 1
ATOM 801 C CA . PRO A 1 99 ? -1.023 1.212 -15.882 1.00 97.00 99 PRO A CA 1
ATOM 802 C C . PRO A 1 99 ? 0.254 1.581 -15.113 1.00 97.00 99 PRO A C 1
ATOM 804 O O . PRO A 1 99 ? 0.463 2.735 -14.732 1.00 97.00 99 PRO A O 1
ATOM 807 N N . GLY A 1 100 ? 1.123 0.590 -14.907 1.00 94.75 100 GLY A N 1
ATOM 808 C CA . GLY A 1 100 ? 2.3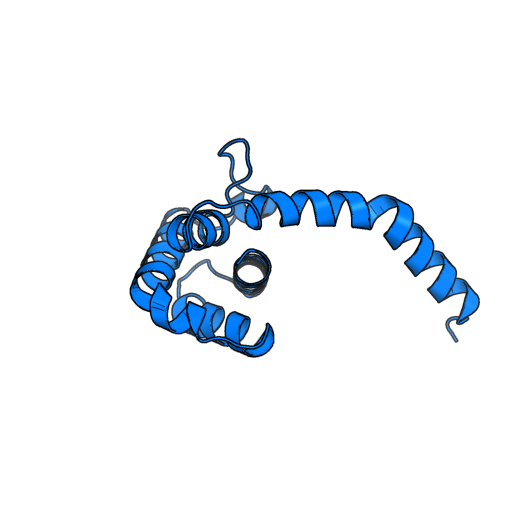74 0.731 -14.160 1.00 94.75 100 GLY A CA 1
ATOM 809 C C . GLY A 1 100 ? 2.290 0.346 -12.679 1.00 94.75 100 GLY A C 1
ATOM 810 O O . GLY A 1 100 ? 3.341 0.253 -12.048 1.00 94.75 100 GLY A O 1
ATOM 811 N N . ILE A 1 101 ? 1.096 0.088 -12.135 1.00 96.62 101 ILE A N 1
ATOM 812 C CA . ILE A 1 101 ? 0.922 -0.606 -10.853 1.00 96.62 101 ILE A CA 1
ATOM 813 C C . ILE A 1 101 ? 0.905 -2.110 -11.137 1.00 96.62 101 ILE A C 1
ATOM 815 O O . ILE A 1 101 ? 0.134 -2.572 -11.969 1.00 96.62 101 ILE A O 1
ATOM 819 N N . GLY A 1 102 ? 1.793 -2.860 -10.486 1.00 94.81 102 GLY A N 1
ATOM 820 C CA . GLY A 1 102 ? 1.819 -4.324 -10.551 1.00 94.81 102 GLY A CA 1
ATOM 821 C C . GLY A 1 102 ? 1.612 -4.949 -9.175 1.00 94.81 102 GLY A C 1
ATOM 822 O O . GLY A 1 102 ? 1.642 -4.241 -8.166 1.00 94.81 102 GLY A O 1
ATOM 823 N N . GLU A 1 103 ? 1.481 -6.275 -9.138 1.00 95.75 103 GLU A N 1
ATOM 824 C CA . GLU A 1 103 ? 1.181 -7.067 -7.931 1.00 95.75 103 GLU A CA 1
ATOM 825 C C . GLU A 1 103 ? 2.090 -6.725 -6.741 1.00 95.75 103 GLU A C 1
ATOM 827 O O . GLU A 1 103 ? 1.619 -6.546 -5.620 1.00 95.75 103 GLU A O 1
ATOM 832 N N . LEU A 1 104 ? 3.394 -6.533 -6.981 1.00 94.69 104 LEU A N 1
ATOM 833 C CA . LEU A 1 104 ? 4.330 -6.145 -5.923 1.00 94.69 104 LEU A CA 1
ATOM 834 C C . LEU A 1 104 ? 3.979 -4.785 -5.308 1.00 94.69 104 LEU A C 1
ATOM 836 O O . LEU A 1 104 ? 4.088 -4.624 -4.100 1.00 94.69 104 LEU A O 1
ATOM 840 N N . THR A 1 105 ? 3.570 -3.801 -6.113 1.00 95.81 105 THR A N 1
ATOM 841 C CA . THR A 1 105 ? 3.169 -2.476 -5.613 1.00 95.81 105 THR A CA 1
ATOM 842 C C . THR A 1 105 ? 1.859 -2.551 -4.839 1.00 95.81 105 THR A C 1
ATOM 844 O O . THR A 1 105 ? 1.715 -1.841 -3.845 1.00 95.81 105 THR A O 1
ATOM 847 N N . VAL A 1 106 ? 0.936 -3.417 -5.251 1.00 97.81 106 VAL A N 1
ATOM 848 C CA . VAL A 1 106 ? -0.333 -3.657 -4.551 1.00 97.81 106 VAL A CA 1
ATOM 849 C C . VAL A 1 106 ? -0.073 -4.274 -3.185 1.00 97.81 106 VAL A C 1
ATOM 851 O O . VAL A 1 106 ? -0.472 -3.696 -2.175 1.00 97.81 106 VAL A O 1
ATOM 854 N N . TYR A 1 107 ? 0.681 -5.374 -3.144 1.00 97.06 107 TYR A N 1
ATOM 855 C CA . TYR A 1 107 ? 1.059 -6.043 -1.902 1.00 97.06 107 TYR A CA 1
ATOM 856 C C . TYR A 1 107 ? 1.801 -5.096 -0.954 1.00 97.06 107 TYR A C 1
ATOM 858 O O . TYR A 1 107 ? 1.431 -4.949 0.208 1.00 97.06 107 TYR A O 1
ATOM 866 N N . ASP A 1 108 ? 2.809 -4.388 -1.467 1.00 94.56 108 ASP A N 1
ATOM 867 C CA . ASP A 1 108 ? 3.555 -3.373 -0.725 1.00 94.56 108 ASP A CA 1
ATOM 868 C C . ASP A 1 108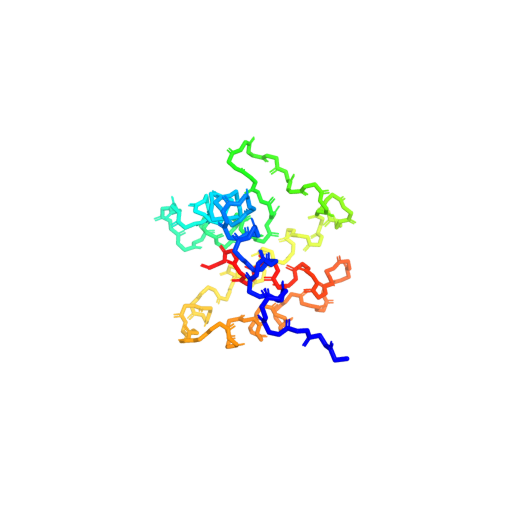 ? 2.652 -2.281 -0.142 1.00 94.56 108 ASP A C 1
ATOM 870 O O . ASP A 1 108 ? 2.913 -1.789 0.952 1.00 94.56 108 ASP A O 1
ATOM 874 N N . THR A 1 109 ? 1.644 -1.838 -0.896 1.00 96.00 109 THR A N 1
ATOM 875 C CA . THR A 1 109 ? 0.727 -0.786 -0.446 1.00 96.00 109 THR A CA 1
ATOM 876 C C . THR A 1 109 ? -0.174 -1.318 0.658 1.00 96.00 109 THR A C 1
ATOM 878 O O . THR A 1 109 ? -0.277 -0.668 1.692 1.00 96.00 109 THR A O 1
ATOM 881 N N . ALA A 1 110 ? -0.751 -2.511 0.483 1.00 97.00 110 ALA A N 1
ATOM 882 C CA . ALA A 1 110 ? -1.586 -3.158 1.490 1.00 97.00 110 ALA A CA 1
ATOM 883 C C . ALA A 1 110 ? -0.814 -3.441 2.786 1.00 97.00 110 ALA A C 1
ATOM 885 O O . ALA A 1 110 ? -1.315 -3.164 3.863 1.00 97.00 110 ALA A O 1
ATOM 886 N N . LEU A 1 111 ? 0.431 -3.922 2.698 1.00 95.19 111 LEU A N 1
ATOM 887 C CA . LEU A 1 111 ? 1.274 -4.211 3.867 1.00 95.19 111 LEU A CA 1
ATOM 888 C C . LEU A 1 111 ? 1.649 -2.955 4.674 1.00 95.19 111 LEU A C 1
ATOM 890 O O . LEU A 1 111 ? 2.029 -3.052 5.842 1.00 95.19 111 LEU A O 1
ATOM 894 N N . ARG A 1 112 ? 1.612 -1.783 4.033 1.00 93.75 112 ARG A N 1
ATOM 895 C CA . ARG A 1 112 ? 1.969 -0.487 4.628 1.00 93.75 112 ARG A CA 1
ATOM 896 C C . ARG A 1 112 ? 0.759 0.302 5.138 1.00 93.75 112 ARG A C 1
ATOM 898 O O . ARG A 1 112 ? 0.981 1.351 5.739 1.00 93.75 112 ARG A O 1
ATOM 905 N N . ILE A 1 113 ? -0.464 -0.149 4.860 1.00 92.38 113 ILE A N 1
ATOM 906 C CA . ILE A 1 113 ? -1.708 0.381 5.437 1.00 92.38 113 ILE A CA 1
ATOM 907 C C . ILE A 1 113 ? -1.966 -0.363 6.748 1.00 92.38 113 ILE A C 1
ATOM 909 O O . ILE A 1 113 ? -2.248 0.330 7.747 1.00 92.38 113 ILE A O 1
#

Sequence (113 aa):
MIDLSELTMIVDAYTQEWRPRATRELDNFRRRSTDEDAITAAALAKLPSGKRHPHQYRVPRAALNESRRRLIDNIELLKRATSFDELIELVERLSGSIPGIGELTVYDTALRI

Radius of gyration: 16.02 Å; chains: 1; bounding box: 34×46×30 Å

Foldseek 3Di:
DPDPVNVVVVVVVCVVPPVVVVVVQLVQLVPDPDLLRSLLCLLQCQGPVRDHDVVCVQADNVLSVQLSVQCNVCSVVLVPDPDLVSNLVVSCVRRVPRPRDDSVSSNSSSSSD

pLDDT: mean 91.84, std 7.38, range [57.31, 98.62]